Protein AF-A0A2V9RZ88-F1 (afdb_monomer)

Radius of gyration: 15.93 Å; Cα contacts (8 Å, |Δi|>4): 38; chains: 1; bounding box: 34×39×42 Å

Secondary structure (DSSP, 8-state):
--------SS--HHHHHHHHHHHHHHHH-TT------SS-TT-----HHHHHHHHHHHHHHHHHHHTT--

Structure (mmCIF, N/CA/C/O backbone):
data_AF-A0A2V9RZ88-F1
#
_entry.id   AF-A0A2V9RZ88-F1
#
loop_
_atom_site.group_PDB
_atom_site.id
_atom_site.type_symbol
_atom_site.label_atom_id
_atom_site.label_alt_id
_atom_site.label_comp_id
_atom_site.label_asym_id
_atom_site.label_entity_id
_atom_site.label_seq_id
_atom_site.pdbx_PDB_ins_code
_atom_site.Cartn_x
_atom_site.Cartn_y
_atom_site.Cartn_z
_atom_site.occupancy
_atom_site.B_iso_or_equiv
_atom_site.auth_seq_id
_atom_site.auth_comp_id
_atom_site.auth_asym_id
_atom_site.auth_atom_id
_atom_site.pdbx_PDB_model_num
ATOM 1 N N . MET A 1 1 ? -3.572 -27.490 0.623 1.00 41.91 1 MET A N 1
ATOM 2 C CA . MET A 1 1 ? -3.969 -26.171 0.093 1.00 41.91 1 MET A CA 1
ATOM 3 C C . MET A 1 1 ? -3.799 -25.196 1.240 1.00 41.91 1 MET A C 1
ATOM 5 O O . MET A 1 1 ? -4.401 -25.412 2.280 1.00 41.91 1 MET A O 1
ATOM 9 N N . SER A 1 2 ? -2.822 -24.308 1.107 1.00 45.19 2 SER A N 1
ATOM 10 C CA . SER A 1 2 ? -2.143 -23.568 2.175 1.00 45.19 2 SER A CA 1
ATOM 11 C C . SER A 1 2 ? -3.081 -22.656 2.968 1.00 45.19 2 SER A C 1
ATOM 13 O O . SER A 1 2 ? -3.961 -22.027 2.388 1.00 45.19 2 SER A O 1
ATOM 15 N N . GLU A 1 3 ? -2.862 -22.612 4.282 1.00 48.78 3 GLU A N 1
ATOM 16 C CA . GLU A 1 3 ? -3.601 -21.850 5.290 1.00 48.78 3 GLU A CA 1
ATOM 17 C C . GLU A 1 3 ? -3.896 -20.407 4.852 1.00 48.78 3 GLU A C 1
ATOM 19 O O . GLU A 1 3 ? -2.997 -19.627 4.536 1.00 48.78 3 GLU A O 1
ATOM 24 N N . LEU A 1 4 ? -5.182 -20.049 4.843 1.00 57.06 4 LEU A N 1
ATOM 25 C CA . LEU A 1 4 ? -5.613 -18.660 4.737 1.00 57.06 4 LEU A CA 1
ATOM 26 C C . LEU A 1 4 ? -5.259 -17.961 6.058 1.00 57.06 4 LEU A C 1
ATOM 28 O O . LEU A 1 4 ? -5.590 -18.504 7.115 1.00 57.06 4 LEU A O 1
ATOM 32 N N . PRO A 1 5 ? -4.617 -16.780 6.047 1.00 59.06 5 PRO A N 1
ATOM 33 C CA . PRO A 1 5 ? -4.255 -16.109 7.285 1.00 59.06 5 PRO A CA 1
ATOM 34 C C . PRO A 1 5 ? -5.530 -15.750 8.056 1.00 59.06 5 PRO A C 1
ATOM 36 O O . PRO A 1 5 ? -6.299 -14.886 7.633 1.00 59.06 5 PRO A O 1
ATOM 39 N N . THR A 1 6 ? -5.769 -16.407 9.194 1.00 57.28 6 THR A N 1
ATOM 40 C CA . THR A 1 6 ? -6.815 -15.983 10.128 1.00 57.28 6 THR A CA 1
ATOM 41 C C . THR A 1 6 ? -6.319 -14.690 10.771 1.00 57.28 6 THR A C 1
ATOM 43 O O . THR A 1 6 ? -5.432 -14.679 11.619 1.00 57.28 6 THR A O 1
ATOM 46 N N . HIS A 1 7 ? -6.784 -13.545 10.283 1.00 58.06 7 HIS A N 1
ATOM 47 C CA . HIS A 1 7 ? -6.536 -12.250 10.920 1.00 58.06 7 HIS A CA 1
ATOM 48 C C . HIS A 1 7 ? -7.815 -11.865 11.661 1.00 58.06 7 HIS A C 1
ATOM 50 O O . HIS A 1 7 ? -8.561 -10.978 11.259 1.00 58.06 7 HIS A O 1
ATOM 56 N N . SER A 1 8 ? -8.103 -12.638 12.710 1.00 54.59 8 SER A N 1
ATOM 57 C CA . SER A 1 8 ? -9.333 -12.584 13.511 1.00 54.59 8 SER A CA 1
ATOM 58 C C . SER A 1 8 ? -9.037 -12.048 14.916 1.00 54.59 8 SER A C 1
ATOM 60 O O . SER A 1 8 ? -9.331 -12.682 15.922 1.00 54.59 8 SER A O 1
ATOM 62 N N . GLY A 1 9 ? -8.407 -10.880 14.974 1.00 57.00 9 GLY A N 1
ATOM 63 C CA . GLY A 1 9 ? -8.144 -10.085 16.173 1.00 57.00 9 GLY A CA 1
ATOM 64 C C . GLY A 1 9 ? -7.970 -8.632 15.737 1.00 57.00 9 GLY A C 1
ATOM 65 O O . GLY A 1 9 ? -7.737 -8.399 14.550 1.00 57.00 9 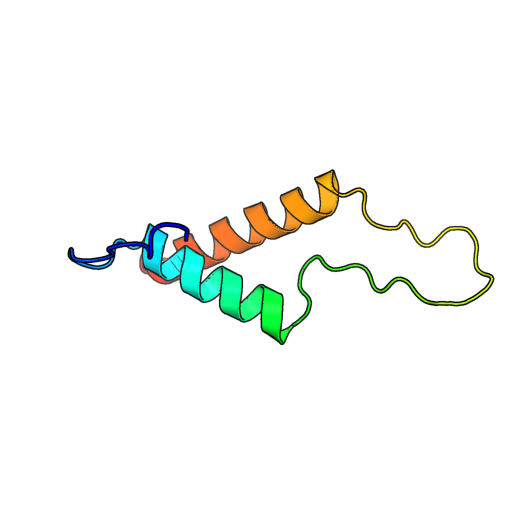GLY A O 1
ATOM 66 N N . ALA A 1 10 ? -8.141 -7.663 16.646 1.00 63.97 10 ALA A N 1
ATOM 67 C CA . ALA A 1 10 ? -7.968 -6.237 16.345 1.00 63.97 10 ALA A CA 1
ATOM 68 C C . ALA A 1 10 ? -6.744 -6.038 15.432 1.00 63.97 10 ALA A C 1
ATOM 70 O O . ALA A 1 10 ? -5.642 -6.441 15.806 1.00 63.97 10 ALA A O 1
ATOM 71 N N . ARG A 1 11 ? -6.968 -5.532 14.205 1.00 77.50 11 ARG A N 1
ATOM 72 C CA . ARG A 1 11 ? -5.934 -5.433 13.160 1.00 77.50 11 ARG A CA 1
ATOM 73 C C . ARG A 1 11 ? -4.749 -4.682 13.754 1.00 77.50 11 ARG A C 1
ATOM 75 O O . ARG A 1 11 ? -4.876 -3.504 14.078 1.00 77.50 11 ARG A O 1
ATOM 82 N N . ARG A 1 12 ? -3.629 -5.378 13.947 1.00 90.06 12 ARG A N 1
ATOM 83 C CA . ARG A 1 12 ? -2.428 -4.765 14.511 1.00 90.06 12 ARG A CA 1
ATOM 84 C C . ARG A 1 12 ? -1.882 -3.757 13.504 1.00 90.06 12 ARG A C 1
ATOM 86 O O . ARG A 1 12 ? -2.063 -3.938 12.296 1.00 90.06 12 ARG A O 1
ATOM 93 N N . ASN A 1 13 ? -1.204 -2.717 13.981 1.00 91.31 13 ASN A N 1
ATOM 94 C CA . ASN A 1 13 ? -0.617 -1.699 13.104 1.00 91.31 13 ASN A CA 1
ATOM 95 C C . ASN A 1 13 ? 0.346 -2.326 12.085 1.00 91.31 13 ASN A C 1
ATOM 97 O O . ASN A 1 13 ? 0.408 -1.887 10.941 1.00 91.31 13 ASN A O 1
ATOM 101 N N . GLU A 1 14 ? 1.023 -3.405 12.473 1.00 93.19 14 GLU A N 1
ATOM 102 C CA . GLU A 1 14 ? 1.876 -4.226 11.618 1.00 93.19 14 GLU A CA 1
ATOM 103 C C . GLU A 1 14 ? 1.087 -4.875 10.473 1.00 93.19 14 GLU A C 1
ATOM 105 O O . GLU A 1 14 ? 1.500 -4.799 9.317 1.00 93.19 14 GLU A O 1
ATOM 110 N N . ASP A 1 15 ? -0.078 -5.463 10.763 1.00 92.56 15 ASP A N 1
ATOM 111 C CA . ASP A 1 15 ? -0.909 -6.134 9.755 1.00 92.56 15 ASP A CA 1
ATOM 112 C C . ASP A 1 15 ? -1.514 -5.122 8.761 1.00 92.56 15 ASP A C 1
ATOM 114 O O . ASP A 1 15 ? -1.729 -5.444 7.591 1.00 92.56 15 ASP A O 1
ATOM 118 N N . ILE A 1 16 ? -1.792 -3.894 9.215 1.00 93.81 16 ILE 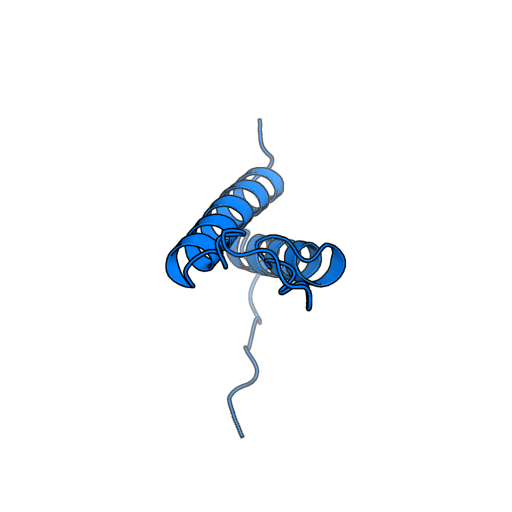A N 1
ATOM 119 C CA . ILE A 1 16 ? -2.251 -2.780 8.368 1.00 93.81 16 ILE A CA 1
ATOM 120 C C . ILE A 1 16 ? -1.094 -2.260 7.505 1.00 93.81 16 ILE A C 1
ATOM 122 O O . ILE A 1 16 ? -1.259 -2.065 6.301 1.00 93.81 16 ILE A O 1
ATOM 126 N N . ALA A 1 17 ? 0.089 -2.076 8.092 1.00 95.19 17 ALA A N 1
ATOM 127 C CA . ALA A 1 17 ? 1.277 -1.618 7.381 1.00 95.19 17 ALA A CA 1
ATOM 128 C C . ALA A 1 17 ? 1.714 -2.602 6.288 1.00 95.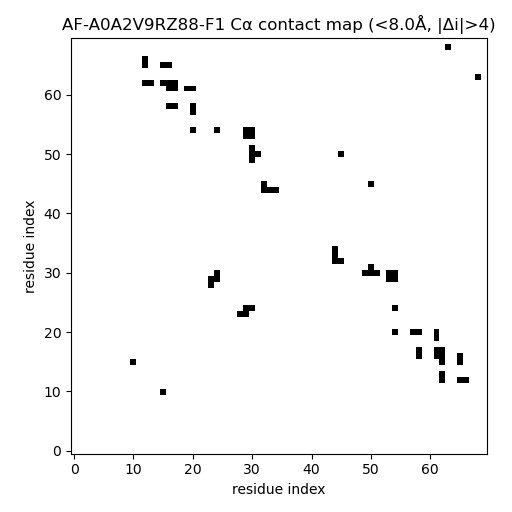19 17 ALA A C 1
ATOM 130 O O . ALA A 1 17 ? 2.086 -2.171 5.199 1.00 95.19 17 ALA A O 1
ATOM 131 N N . LEU A 1 18 ? 1.624 -3.912 6.544 1.00 94.94 18 LEU A N 1
ATOM 132 C CA . LEU A 1 18 ? 1.894 -4.949 5.544 1.00 94.94 18 LEU A CA 1
ATOM 133 C C . LEU A 1 18 ? 0.908 -4.898 4.371 1.00 94.94 18 LEU A C 1
ATOM 135 O O . LEU A 1 18 ? 1.318 -5.041 3.219 1.00 94.94 18 LEU A O 1
ATOM 139 N N . ASP A 1 19 ? -0.376 -4.669 4.645 1.00 94.12 19 ASP A N 1
ATOM 140 C CA . ASP A 1 19 ? -1.404 -4.553 3.607 1.00 94.12 19 ASP A CA 1
ATOM 141 C C . ASP A 1 19 ? -1.181 -3.306 2.734 1.00 94.12 19 ASP A C 1
ATOM 143 O O . ASP A 1 19 ? -1.140 -3.388 1.504 1.00 94.12 19 ASP A O 1
ATOM 147 N N . MET A 1 20 ? -0.913 -2.164 3.373 1.00 94.81 20 MET A N 1
ATOM 148 C CA . MET A 1 20 ? -0.581 -0.904 2.707 1.00 94.81 20 MET A CA 1
ATOM 149 C C . MET A 1 20 ? 0.703 -1.011 1.871 1.00 94.81 20 MET A C 1
ATOM 151 O O . MET A 1 20 ? 0.723 -0.608 0.707 1.00 94.81 20 MET A O 1
ATOM 155 N N . MET A 1 21 ? 1.765 -1.594 2.432 1.00 95.38 21 MET A N 1
ATOM 156 C CA . MET A 1 21 ? 3.025 -1.841 1.730 1.00 95.38 21 MET A CA 1
ATOM 157 C C . MET A 1 21 ? 2.792 -2.691 0.480 1.00 95.38 21 MET A C 1
ATOM 159 O O . MET A 1 21 ? 3.273 -2.345 -0.602 1.00 95.38 21 MET A O 1
ATOM 163 N N . LYS A 1 22 ? 2.048 -3.795 0.616 1.00 93.94 22 LYS A N 1
ATOM 164 C CA . LYS A 1 22 ? 1.740 -4.697 -0.495 1.00 93.94 22 LYS A CA 1
ATOM 165 C C . LYS A 1 22 ? 0.969 -3.976 -1.595 1.00 93.94 22 LYS A C 1
ATOM 167 O O . LYS A 1 22 ? 1.322 -4.126 -2.764 1.00 93.94 22 LYS A O 1
ATOM 172 N N . PHE A 1 23 ? -0.034 -3.178 -1.228 1.00 95.62 23 PHE A N 1
ATOM 173 C CA . PHE A 1 23 ? -0.782 -2.360 -2.177 1.00 95.62 23 PHE A CA 1
ATOM 174 C C . PHE A 1 23 ? 0.157 -1.442 -2.969 1.00 95.62 23 PHE A C 1
ATOM 176 O O . PHE A 1 23 ? 0.208 -1.541 -4.192 1.00 95.62 23 PHE A O 1
ATOM 183 N N . ILE A 1 24 ? 0.978 -0.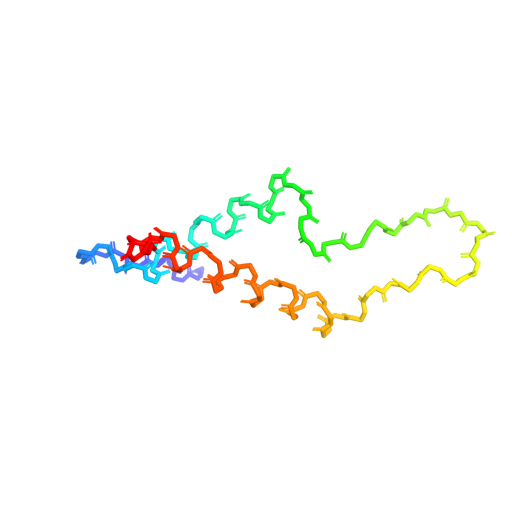640 -2.280 1.00 94.94 24 ILE A N 1
ATOM 184 C CA . ILE A 1 24 ? 1.917 0.299 -2.913 1.00 94.94 24 ILE A CA 1
ATOM 185 C C . ILE A 1 24 ? 2.893 -0.431 -3.841 1.00 94.94 24 ILE A C 1
ATOM 187 O O . ILE A 1 24 ? 3.067 -0.027 -4.992 1.00 94.94 24 ILE A O 1
ATOM 191 N N . ALA A 1 25 ? 3.522 -1.510 -3.372 1.00 92.19 25 ALA A N 1
ATOM 192 C CA . ALA A 1 25 ? 4.489 -2.262 -4.166 1.00 92.19 25 ALA A CA 1
ATOM 193 C C . ALA A 1 25 ? 3.866 -2.840 -5.446 1.00 92.19 25 ALA A C 1
ATOM 195 O O . ALA A 1 25 ? 4.476 -2.771 -6.514 1.00 92.19 25 ALA A O 1
ATOM 196 N N . MET A 1 26 ? 2.636 -3.357 -5.363 1.00 90.25 26 MET A N 1
ATOM 197 C CA . MET A 1 26 ? 1.935 -3.938 -6.510 1.00 90.25 26 MET A CA 1
ATOM 198 C C . MET A 1 26 ? 1.444 -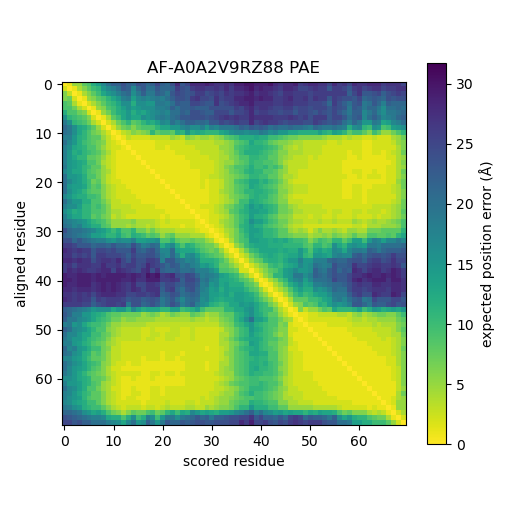2.887 -7.510 1.00 90.25 26 MET A C 1
ATOM 200 O O . MET A 1 26 ? 1.536 -3.121 -8.713 1.00 90.25 26 MET A O 1
ATOM 204 N N . THR A 1 27 ? 0.936 -1.742 -7.048 1.00 93.69 27 THR A N 1
ATOM 205 C CA . THR A 1 27 ? 0.365 -0.719 -7.940 1.00 93.69 27 THR A CA 1
ATOM 206 C C . THR A 1 27 ? 1.419 0.168 -8.588 1.00 93.69 27 THR A C 1
ATOM 208 O O . THR A 1 27 ? 1.194 0.682 -9.679 1.00 93.69 27 THR A O 1
ATOM 211 N N . THR A 1 28 ? 2.561 0.368 -7.928 1.00 89.94 28 THR A N 1
ATOM 212 C CA . THR A 1 28 ? 3.623 1.266 -8.416 1.00 89.94 28 THR A CA 1
ATOM 213 C C . THR A 1 28 ? 4.806 0.526 -9.031 1.00 89.94 28 THR A C 1
ATOM 215 O O . THR A 1 28 ? 5.627 1.141 -9.705 1.00 89.94 28 THR A O 1
ATOM 218 N N . GLY A 1 29 ? 4.923 -0.784 -8.794 1.00 86.62 29 GLY A N 1
ATOM 219 C CA . GLY A 1 29 ? 6.137 -1.527 -9.119 1.00 86.62 29 GLY A CA 1
ATOM 220 C C . GLY A 1 29 ? 7.320 -1.164 -8.217 1.00 86.62 29 GLY A C 1
ATOM 221 O O . GLY A 1 29 ? 8.461 -1.342 -8.633 1.00 86.62 29 GLY A O 1
ATOM 222 N N . TYR A 1 30 ? 7.077 -0.652 -7.002 1.00 86.25 30 TYR A N 1
ATOM 223 C CA . TYR A 1 30 ? 8.134 -0.255 -6.066 1.00 86.25 30 TYR A CA 1
ATOM 224 C C . TYR A 1 30 ? 9.160 -1.374 -5.851 1.00 86.25 30 TYR A C 1
ATOM 226 O O . TYR A 1 30 ? 8.800 -2.531 -5.631 1.00 86.25 30 TYR A O 1
ATOM 234 N N . GLY A 1 31 ? 10.444 -1.020 -5.929 1.00 76.69 31 GLY A N 1
ATOM 235 C CA . GLY A 1 31 ? 11.578 -1.942 -5.828 1.00 76.69 31 GLY A CA 1
ATOM 236 C C . GLY A 1 31 ? 11.776 -2.854 -7.048 1.00 76.69 31 GLY A C 1
ATOM 237 O O . GLY A 1 31 ? 12.860 -3.408 -7.227 1.00 76.69 31 GLY A O 1
ATOM 238 N N . ARG A 1 32 ? 10.775 -3.017 -7.919 1.00 73.38 32 ARG A N 1
ATOM 239 C CA . ARG A 1 32 ? 10.904 -3.846 -9.115 1.00 73.38 32 ARG A CA 1
ATOM 240 C C . ARG A 1 32 ? 11.785 -3.111 -10.119 1.00 73.38 32 ARG A C 1
ATOM 242 O O . ARG A 1 32 ? 11.441 -2.023 -10.571 1.00 73.38 32 ARG A O 1
ATOM 249 N N . THR A 1 33 ? 12.902 -3.713 -10.510 1.00 63.78 33 THR A N 1
ATOM 250 C CA . THR A 1 33 ? 13.652 -3.208 -11.663 1.00 63.78 33 THR A CA 1
ATOM 251 C C . THR A 1 33 ? 12.964 -3.658 -12.935 1.00 63.78 33 THR A C 1
ATOM 253 O O . THR A 1 33 ? 12.644 -4.836 -13.110 1.00 63.78 33 THR A O 1
ATOM 256 N N . SER A 1 34 ? 12.685 -2.715 -13.829 1.00 56.62 34 SER A N 1
ATOM 257 C CA . SER A 1 34 ? 12.262 -3.051 -15.178 1.00 56.62 34 SER A CA 1
ATOM 258 C C . SER A 1 34 ? 13.434 -3.736 -15.877 1.00 56.62 34 SER A C 1
ATOM 260 O O . SER A 1 34 ? 14.460 -3.128 -16.174 1.00 56.62 34 SER A O 1
ATOM 262 N N . SER A 1 35 ? 13.295 -5.033 -16.134 1.00 54.16 35 SER A N 1
ATOM 263 C CA . SER A 1 35 ? 14.185 -5.761 -17.033 1.00 54.16 35 SER A CA 1
ATOM 264 C C . SER A 1 35 ? 13.891 -5.285 -18.459 1.00 54.16 35 SER A C 1
ATOM 266 O O . SER A 1 35 ? 13.071 -5.865 -19.166 1.00 54.16 35 SER A O 1
ATOM 268 N N . GLY A 1 36 ? 14.475 -4.153 -18.851 1.00 50.94 36 GLY A N 1
ATOM 269 C CA . GLY A 1 36 ? 14.373 -3.643 -20.213 1.00 50.94 36 GLY A CA 1
ATOM 270 C C . GLY A 1 36 ? 15.018 -4.625 -21.188 1.00 50.94 36 GLY A C 1
ATOM 271 O O . GLY A 1 36 ? 16.194 -4.956 -21.057 1.00 50.94 36 GLY A O 1
ATOM 272 N N . VAL A 1 37 ? 14.253 -5.097 -22.172 1.00 58.28 37 VAL A N 1
ATOM 273 C CA . VAL A 1 37 ? 14.778 -5.864 -23.307 1.00 58.28 37 VAL A CA 1
ATOM 274 C C . VAL A 1 37 ? 15.476 -4.901 -24.272 1.00 58.28 37 VAL A C 1
ATOM 276 O O . VAL A 1 37 ? 14.855 -4.311 -25.148 1.00 58.28 37 VAL A O 1
ATOM 279 N N . GLY A 1 38 ? 16.776 -4.683 -24.085 1.00 54.22 38 GLY A N 1
ATOM 280 C CA . GLY A 1 38 ? 17.568 -3.827 -24.964 1.00 54.22 38 GLY A CA 1
ATOM 281 C C . GLY A 1 38 ? 19.057 -3.956 -24.680 1.00 54.22 38 GLY A C 1
ATOM 282 O O . GLY A 1 38 ? 19.459 -4.096 -23.530 1.00 54.22 38 GLY A O 1
ATOM 283 N N . PHE A 1 39 ? 19.872 -3.935 -25.736 1.00 57.31 39 PHE A N 1
ATOM 284 C CA . PHE A 1 39 ? 21.333 -4.051 -25.714 1.00 57.31 39 PHE A CA 1
ATOM 285 C C . PHE A 1 39 ? 21.990 -2.820 -25.053 1.00 57.31 39 PHE A C 1
ATOM 287 O O . PHE A 1 39 ? 22.662 -2.020 -25.692 1.00 57.31 39 PHE A O 1
ATOM 294 N N . GLN A 1 40 ? 21.778 -2.645 -23.753 1.00 54.06 40 GLN A N 1
ATOM 295 C CA . GLN A 1 40 ? 22.617 -1.830 -22.891 1.00 54.06 40 GLN A CA 1
ATOM 296 C C . GLN A 1 40 ? 23.070 -2.711 -21.735 1.00 54.06 40 GLN A C 1
ATOM 298 O O . GLN A 1 40 ? 22.336 -2.967 -20.781 1.00 54.06 40 GLN A O 1
ATOM 303 N N . GLY A 1 41 ? 24.310 -3.188 -21.836 1.00 52.47 41 GLY A N 1
ATOM 304 C CA . GLY A 1 41 ? 25.036 -3.641 -20.662 1.00 52.47 41 GLY A CA 1
ATOM 305 C C . GLY A 1 41 ? 25.055 -2.526 -19.612 1.00 52.47 41 GLY A C 1
ATOM 306 O O . GLY A 1 41 ? 25.307 -1.369 -19.939 1.00 52.47 41 GLY A O 1
ATOM 307 N N . GLY A 1 42 ? 24.780 -2.881 -18.357 1.00 48.25 42 GLY A N 1
ATOM 308 C CA . GLY A 1 42 ? 25.061 -2.017 -17.207 1.00 48.25 42 GLY A CA 1
ATOM 309 C C . GLY A 1 42 ? 23.869 -1.380 -16.491 1.00 48.25 42 GLY A C 1
ATOM 310 O O . GLY A 1 42 ? 24.091 -0.598 -15.575 1.00 48.25 42 GLY A O 1
ATOM 311 N N . GLY A 1 43 ? 22.621 -1.713 -16.823 1.00 45.41 43 GLY A N 1
ATOM 312 C CA . GLY A 1 43 ? 21.494 -1.410 -15.937 1.00 45.41 43 GLY A CA 1
ATOM 313 C C . GLY A 1 43 ? 21.402 -2.494 -14.875 1.00 45.41 43 GLY A C 1
ATOM 314 O O . GLY A 1 43 ? 20.869 -3.559 -15.169 1.00 45.41 43 GLY A O 1
ATOM 315 N N . ALA A 1 44 ? 21.983 -2.273 -13.693 1.00 48.66 44 ALA A N 1
ATOM 316 C CA . ALA A 1 44 ? 21.952 -3.224 -12.588 1.00 48.66 44 ALA A CA 1
ATOM 317 C C . ALA A 1 44 ? 20.518 -3.733 -12.378 1.00 48.66 44 ALA A C 1
ATOM 319 O O . ALA A 1 44 ? 19.669 -3.022 -11.842 1.00 48.66 44 ALA A O 1
ATOM 320 N N . ALA A 1 45 ? 20.250 -4.971 -12.805 1.00 52.69 45 ALA A N 1
ATOM 321 C CA . ALA A 1 45 ? 19.178 -5.750 -12.222 1.00 52.69 45 ALA A CA 1
ATOM 322 C C . ALA A 1 45 ? 19.479 -5.720 -10.727 1.00 52.69 45 ALA A C 1
ATOM 324 O O . ALA A 1 45 ? 20.480 -6.301 -10.301 1.00 52.69 45 ALA A O 1
ATOM 325 N N . LEU A 1 46 ? 18.725 -4.912 -9.972 1.00 56.41 46 LEU A N 1
ATOM 326 C CA . LEU A 1 46 ? 18.896 -4.806 -8.531 1.00 56.41 46 LEU A CA 1
ATOM 327 C C . LEU A 1 46 ? 18.885 -6.242 -8.036 1.00 56.41 46 LEU A C 1
ATOM 329 O O . LEU A 1 46 ? 17.932 -6.989 -8.282 1.00 56.41 46 LEU A O 1
ATOM 333 N N . LYS A 1 47 ? 20.022 -6.635 -7.463 1.00 66.75 47 LYS A N 1
ATOM 334 C CA . LYS A 1 47 ? 20.219 -7.943 -6.860 1.00 66.75 47 LYS A CA 1
ATOM 335 C C . LYS A 1 47 ? 18.984 -8.241 -5.996 1.00 66.75 47 LYS A C 1
ATOM 337 O O . LYS A 1 47 ? 18.451 -7.303 -5.401 1.00 66.75 47 LYS A O 1
ATOM 342 N N . PRO A 1 48 ? 18.463 -9.476 -5.955 1.00 74.88 48 PRO A N 1
ATOM 343 C CA . PRO A 1 48 ? 17.262 -9.787 -5.173 1.00 74.88 48 PRO A CA 1
ATOM 344 C C . PRO A 1 48 ? 17.348 -9.280 -3.718 1.00 74.88 48 PRO A C 1
ATOM 346 O O . PRO A 1 48 ? 16.333 -8.915 -3.127 1.00 74.88 48 PRO A O 1
ATOM 349 N N . GLU A 1 49 ? 18.561 -9.157 -3.185 1.00 80.00 49 GLU A N 1
ATOM 350 C CA . GLU A 1 49 ? 18.898 -8.520 -1.912 1.00 80.00 49 GLU A CA 1
ATOM 351 C C . GLU A 1 49 ? 18.535 -7.023 -1.850 1.00 80.00 49 GLU A C 1
ATOM 353 O O . GLU A 1 49 ? 17.953 -6.570 -0.868 1.00 80.00 49 GLU A O 1
ATOM 358 N N . GLU A 1 50 ? 18.811 -6.254 -2.902 1.00 83.31 50 GLU A N 1
ATOM 359 C CA . GLU A 1 50 ? 18.445 -4.836 -3.008 1.00 83.31 50 GLU A CA 1
ATOM 360 C C . GLU A 1 50 ? 16.926 -4.656 -3.117 1.00 83.31 50 GLU A C 1
ATOM 362 O O . GLU A 1 50 ? 16.350 -3.764 -2.495 1.00 83.31 50 GLU A O 1
ATOM 367 N N . TYR A 1 51 ? 16.247 -5.540 -3.861 1.00 84.12 51 TYR A N 1
ATOM 368 C CA . TYR A 1 51 ? 14.784 -5.531 -3.918 1.00 84.12 51 TYR A CA 1
ATOM 369 C C . TYR A 1 51 ? 14.170 -5.762 -2.534 1.00 84.12 51 TYR A C 1
ATOM 371 O O . TYR A 1 51 ? 13.267 -5.031 -2.122 1.00 84.12 51 TYR A O 1
ATOM 379 N N . ALA A 1 52 ? 14.694 -6.744 -1.795 1.00 88.75 52 ALA A N 1
ATOM 380 C CA . ALA A 1 52 ? 14.294 -6.987 -0.416 1.00 88.75 52 ALA A CA 1
ATOM 381 C C . ALA A 1 52 ? 14.571 -5.762 0.470 1.00 88.75 52 ALA A C 1
ATOM 383 O O . ALA A 1 52 ? 13.701 -5.372 1.247 1.00 88.75 52 ALA A O 1
ATOM 384 N N . GLY A 1 53 ? 15.722 -5.104 0.302 1.00 91.69 53 GLY A N 1
ATOM 385 C CA . GLY A 1 53 ? 16.058 -3.856 0.991 1.00 91.69 53 GLY A CA 1
ATOM 386 C C . GLY A 1 53 ? 15.017 -2.755 0.772 1.00 91.69 53 GLY A C 1
ATOM 387 O O . GLY A 1 53 ? 14.499 -2.195 1.738 1.00 91.69 53 GLY A O 1
ATOM 388 N N . HIS A 1 54 ? 14.626 -2.507 -0.481 1.00 91.12 54 HIS A N 1
ATOM 389 C CA . HIS A 1 54 ? 13.576 -1.538 -0.804 1.00 91.12 54 HIS A CA 1
ATOM 390 C C . HIS A 1 54 ?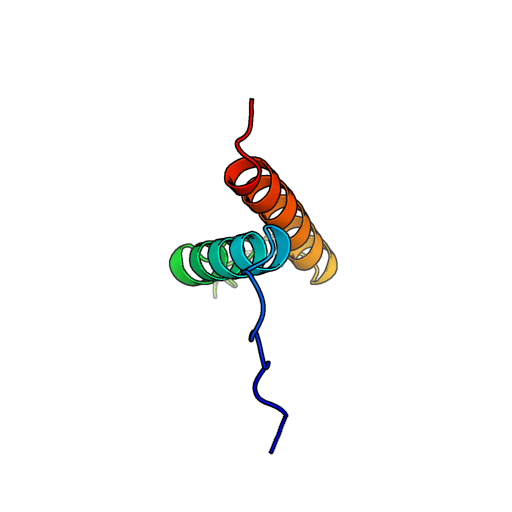 12.236 -1.894 -0.151 1.00 91.12 54 HIS A C 1
ATOM 392 O O . HIS A 1 54 ? 11.568 -1.032 0.419 1.00 91.12 54 HIS A O 1
ATOM 398 N N . LEU A 1 55 ? 11.836 -3.164 -0.192 1.00 92.94 55 LEU A N 1
ATOM 399 C CA . LEU A 1 55 ? 10.597 -3.613 0.440 1.00 92.94 55 LEU A CA 1
ATOM 400 C C . LEU A 1 55 ? 10.613 -3.404 1.965 1.00 92.94 55 LEU A C 1
ATOM 402 O O . LEU A 1 55 ? 9.618 -2.943 2.524 1.00 92.94 55 LEU A O 1
ATOM 406 N N . LEU A 1 56 ? 11.737 -3.679 2.632 1.00 95.06 56 LEU A N 1
ATOM 407 C CA . LEU A 1 56 ? 11.901 -3.441 4.070 1.00 95.06 56 LEU A CA 1
ATOM 408 C C . LEU A 1 56 ? 11.844 -1.945 4.417 1.00 95.06 56 LEU A C 1
ATOM 410 O O . LEU A 1 56 ? 11.208 -1.562 5.400 1.00 95.06 56 LEU A O 1
ATOM 414 N N . GLU A 1 57 ? 12.445 -1.087 3.592 1.00 95.12 57 GLU A N 1
ATOM 415 C CA . GLU A 1 57 ? 12.358 0.368 3.751 1.00 95.12 57 GLU A CA 1
ATOM 416 C C . GLU A 1 57 ? 10.911 0.864 3.599 1.00 95.12 57 GLU A C 1
ATOM 418 O O . GLU A 1 57 ? 10.422 1.660 4.408 1.00 95.12 57 GLU A O 1
ATOM 423 N N . LEU A 1 58 ? 10.195 0.367 2.585 1.00 95.75 58 LEU A N 1
ATOM 424 C CA . LEU A 1 58 ? 8.792 0.706 2.358 1.00 95.75 58 LEU A CA 1
ATOM 425 C C . LEU A 1 58 ? 7.913 0.264 3.528 1.00 95.75 58 LEU A C 1
ATOM 427 O O . LEU A 1 58 ? 7.047 1.030 3.953 1.00 95.75 58 LEU A O 1
ATOM 431 N N . TYR A 1 59 ? 8.146 -0.932 4.071 1.00 95.94 59 TYR A N 1
ATOM 432 C CA . TYR A 1 59 ? 7.440 -1.404 5.258 1.00 95.94 59 TYR A CA 1
ATOM 433 C C . TYR A 1 59 ? 7.607 -0.435 6.433 1.00 95.94 59 TYR A C 1
ATOM 435 O O . TYR A 1 59 ? 6.611 -0.031 7.033 1.00 95.94 59 TYR A O 1
ATOM 443 N N . GLY A 1 60 ? 8.838 0.006 6.715 1.00 96.19 60 GLY A N 1
ATOM 444 C CA . GLY A 1 60 ? 9.110 0.978 7.776 1.00 96.19 60 GLY A CA 1
ATOM 445 C C . GLY A 1 60 ? 8.328 2.285 7.600 1.00 96.19 60 GLY A C 1
ATOM 446 O O . GLY A 1 60 ? 7.735 2.785 8.556 1.00 96.19 60 GLY A O 1
ATOM 447 N N . LYS A 1 61 ? 8.243 2.798 6.364 1.00 96.00 61 LYS A N 1
ATOM 448 C CA . LYS A 1 61 ? 7.428 3.983 6.033 1.00 96.00 61 LYS A CA 1
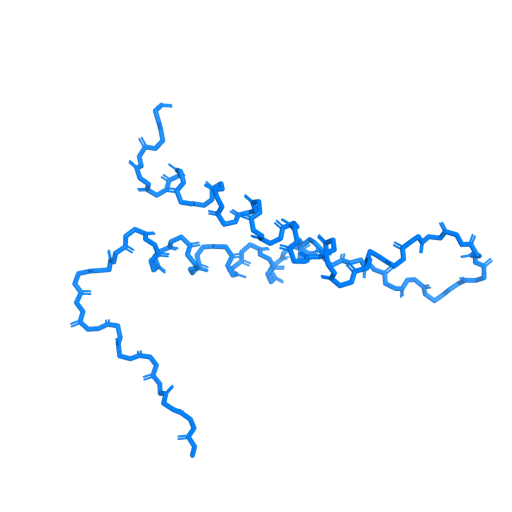ATOM 449 C C . LYS A 1 61 ? 5.935 3.744 6.267 1.00 96.00 61 LYS A C 1
ATOM 451 O O . LYS A 1 61 ? 5.262 4.606 6.827 1.00 96.00 61 LYS A O 1
ATOM 456 N N . CYS A 1 62 ? 5.420 2.581 5.86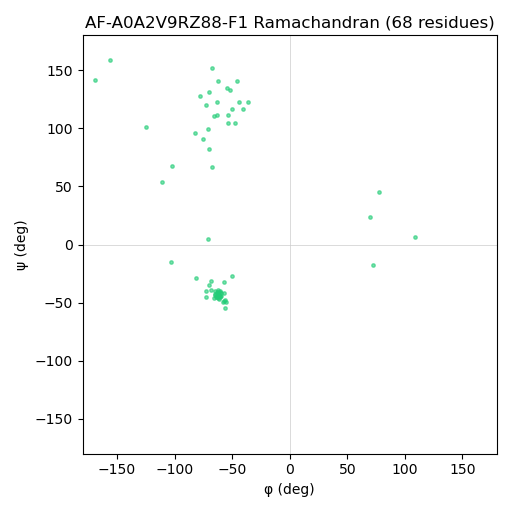3 1.00 96.06 62 CYS A N 1
ATOM 457 C CA . CYS A 1 62 ? 4.013 2.224 6.059 1.00 96.06 62 CYS A CA 1
ATOM 458 C C . CYS A 1 62 ? 3.674 2.103 7.548 1.00 96.06 62 CYS A C 1
ATOM 460 O O . CYS A 1 62 ? 2.657 2.623 7.996 1.00 96.06 62 CYS A O 1
ATOM 462 N N . LEU A 1 63 ? 4.553 1.475 8.329 1.00 95.62 63 LEU A N 1
ATOM 463 C CA . LEU A 1 63 ? 4.363 1.302 9.763 1.00 95.62 63 LEU A CA 1
ATOM 464 C C . LEU A 1 63 ? 4.350 2.645 10.500 1.00 95.62 63 LEU A C 1
ATOM 466 O O . LEU A 1 63 ? 3.453 2.887 11.305 1.00 95.62 63 LEU A O 1
ATOM 470 N N . ALA A 1 64 ? 5.286 3.542 10.177 1.00 95.69 64 ALA A N 1
ATOM 471 C CA . ALA A 1 64 ? 5.318 4.887 10.746 1.00 95.69 64 ALA A CA 1
ATOM 472 C C . ALA A 1 64 ? 4.041 5.686 10.428 1.00 95.69 64 ALA A C 1
ATOM 474 O O . ALA A 1 64 ? 3.515 6.375 11.299 1.00 95.69 64 ALA A O 1
ATOM 475 N N . ALA A 1 65 ? 3.510 5.565 9.206 1.00 95.19 65 ALA A N 1
ATOM 476 C CA . ALA A 1 65 ? 2.264 6.224 8.818 1.00 95.19 65 ALA A CA 1
ATOM 477 C C . ALA A 1 65 ? 1.053 5.699 9.613 1.00 95.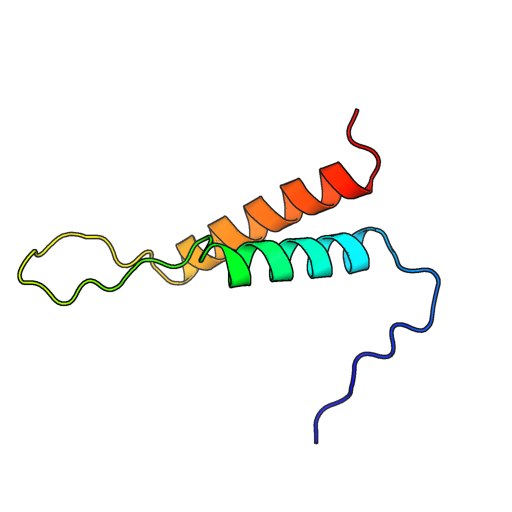19 65 ALA A C 1
ATOM 479 O O . ALA A 1 65 ? 0.239 6.487 10.090 1.00 95.19 65 ALA A O 1
ATOM 480 N N . VAL A 1 66 ? 0.954 4.378 9.799 1.00 93.62 66 VAL A N 1
ATOM 481 C CA . VAL A 1 66 ? -0.161 3.736 10.520 1.00 93.62 66 VAL A CA 1
ATOM 482 C C . VAL A 1 66 ? -0.122 4.023 12.021 1.00 93.62 66 VAL A C 1
ATOM 484 O O . VAL A 1 66 ? -1.169 4.194 12.638 1.00 93.62 66 VAL A O 1
ATOM 487 N N . GLN A 1 67 ? 1.065 4.125 12.620 1.00 93.25 67 GLN A N 1
ATOM 488 C CA . GLN A 1 67 ? 1.222 4.435 14.047 1.00 93.25 67 GLN A CA 1
ATOM 489 C C . GLN A 1 67 ? 0.865 5.891 14.410 1.00 93.25 67 GLN A C 1
ATOM 491 O O . GLN A 1 67 ? 1.013 6.279 15.567 1.00 93.25 67 GLN A O 1
ATOM 496 N N . GLY A 1 68 ? 0.374 6.688 13.454 1.00 80.12 68 GLY A N 1
ATOM 497 C CA . GLY A 1 68 ? 0.058 8.099 13.665 1.00 80.12 68 GLY A CA 1
ATOM 498 C C . GLY A 1 68 ? 1.313 8.961 13.653 1.00 80.12 68 GLY A C 1
ATOM 499 O O . GLY A 1 68 ? 1.490 9.783 14.548 1.00 80.12 68 GLY A O 1
ATOM 500 N N . GLY A 1 69 ? 2.194 8.718 12.672 1.00 61.25 69 GLY A N 1
ATOM 501 C CA . GLY A 1 69 ? 3.459 9.424 12.476 1.00 61.25 69 GLY A CA 1
ATOM 502 C C . GLY A 1 69 ? 3.360 10.910 12.827 1.00 61.25 69 GLY A C 1
ATOM 503 O O . GLY A 1 69 ? 2.502 11.618 12.307 1.00 61.25 69 GLY A O 1
ATOM 504 N N . LYS A 1 70 ? 4.224 11.306 13.765 1.00 48.97 70 LYS A N 1
ATOM 505 C CA . LYS A 1 70 ? 4.318 12.615 14.423 1.00 48.97 70 LYS A CA 1
ATOM 506 C C . LYS A 1 70 ? 4.192 13.821 13.489 1.00 48.97 70 LYS A C 1
ATOM 508 O O . LYS A 1 70 ? 4.858 13.820 12.431 1.00 48.97 70 LYS A O 1
#

Solvent-accessible surface area (backbone atoms only — not comparable to full-atom values): 4404 Å² total; per-residue (Å²): 134,81,85,75,84,81,80,87,59,86,81,45,55,64,62,51,12,53,52,52,33,51,51,50,34,70,77,70,43,59,60,59,66,80,83,70,93,61,101,58,88,84,74,75,70,60,51,73,67,52,30,51,49,42,51,54,53,45,34,54,54,30,34,42,56,64,74,61,57,129

Sequence (70 aa):
MSELPTHSGARRNEDIALDMMKFIAMTTGYGRTSSGVGFQGGGAALKPEEYAGHLLELYGKCLAAVQGGK

Foldseek 3Di:
DDDDDPPPDDCDLLNQLVVVLVVCCVVPVFLQDPPDPDPDPDPPRQDVVSSVVRSVVSSVVSSCVSVVND

Mean predicted aligned error: 10.54 Å

pLDDT: mean 76.71, std 18.61, range [41.91, 96.19]